Protein AF-A0A7K4N5X1-F1 (afdb_monomer)

Nearest PDB structures (foldseek):
  1wi0-assembly1_A  TM=3.690E-01  e=5.013E+00  Mus musculus

Foldseek 3Di:
DDPVPDDPDPDDDDAPAWWFWFDDD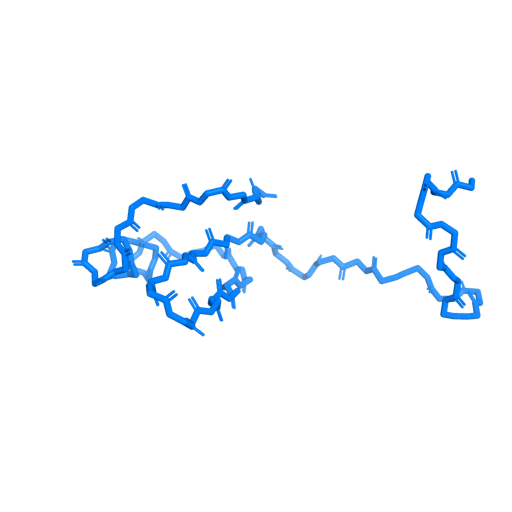PDIDIDGHDDVVVQVVCCVVGNHTDDID

Radius of gyration: 13.55 Å; Cα contacts (8 Å, |Δi|>4): 54; chains: 1; bounding box: 19×30×32 Å

pLDDT: mean 85.07, std 16.27, range [41.62, 97.81]

Organism: NCBI:txid2511932

Sequence (53 aa):
MASDGSSIGTSMPFWVGDPYFYYKEKIIVLFVGDNPVIEELLESVLGSQFAGR

Mean predicted aligned error: 8.22 Å

Solvent-accessible surface area (backbone atoms only — not comparable to full-atom values): 3489 Å² total; per-residue (Å²): 135,67,99,80,76,81,70,69,70,95,54,79,89,74,76,96,38,41,36,44,28,32,60,47,101,91,46,79,46,80,47,71,45,90,51,70,72,57,50,53,52,46,34,75,73,44,42,72,68,80,47,77,96

Structure (mmCIF, N/CA/C/O backbone):
data_AF-A0A7K4N5X1-F1
#
_entry.id   AF-A0A7K4N5X1-F1
#
loop_
_atom_site.group_PDB
_atom_site.id
_atom_site.type_symbol
_atom_site.label_atom_id
_atom_site.label_alt_id
_atom_site.label_comp_id
_atom_site.label_asym_id
_atom_site.label_entity_id
_atom_site.label_seq_id
_atom_site.pdbx_PDB_ins_code
_atom_site.Cartn_x
_atom_site.Cartn_y
_atom_site.Cartn_z
_atom_site.occupancy
_atom_site.B_iso_or_equiv
_atom_site.auth_seq_id
_atom_site.auth_comp_id
_atom_site.auth_asym_id
_atom_site.auth_atom_id
_atom_site.pdbx_PDB_model_num
ATOM 1 N N . MET A 1 1 ? -8.528 11.689 -23.004 1.00 41.62 1 MET A N 1
ATOM 2 C CA . MET A 1 1 ? -8.764 12.599 -21.866 1.00 41.62 1 MET A CA 1
ATOM 3 C C . MET A 1 1 ? -9.184 11.716 -20.710 1.00 41.62 1 MET A C 1
ATOM 5 O O . MET A 1 1 ? -10.120 10.951 -20.902 1.00 41.62 1 MET A O 1
ATOM 9 N N . ALA A 1 2 ? -8.432 11.699 -19.611 1.00 45.34 2 ALA A N 1
ATOM 10 C CA . ALA A 1 2 ? -8.800 10.915 -18.434 1.00 45.34 2 ALA A CA 1
ATOM 11 C C . ALA A 1 2 ? -9.847 11.691 -17.623 1.00 45.34 2 ALA A C 1
ATOM 13 O O . ALA A 1 2 ? -9.835 12.923 -17.607 1.00 45.34 2 ALA A O 1
ATOM 14 N N . SER A 1 3 ? -10.783 10.976 -17.007 1.00 66.50 3 SER A N 1
ATOM 15 C CA . SER A 1 3 ? -11.978 11.525 -16.349 1.00 66.50 3 SER A CA 1
ATOM 16 C C . SER A 1 3 ? -11.689 12.374 -15.098 1.00 66.50 3 SER A C 1
ATOM 18 O O . SER A 1 3 ? -12.619 12.904 -14.500 1.00 66.50 3 SER A O 1
ATOM 20 N N . ASP A 1 4 ? -10.420 12.505 -14.711 1.00 66.38 4 ASP A N 1
ATOM 21 C CA . ASP A 1 4 ? -9.906 13.259 -13.563 1.00 66.38 4 ASP A CA 1
ATOM 22 C C . ASP A 1 4 ? -9.176 14.563 -13.956 1.00 66.38 4 ASP A C 1
ATOM 24 O O . ASP A 1 4 ? -8.777 15.336 -13.088 1.00 66.38 4 ASP A O 1
ATOM 28 N N . GLY A 1 5 ? -9.019 14.840 -15.257 1.00 53.34 5 GLY A N 1
ATOM 29 C CA . GLY A 1 5 ? -8.576 16.140 -15.767 1.00 53.34 5 GLY A CA 1
ATOM 30 C C . GLY A 1 5 ? -7.129 16.538 -15.453 1.00 53.34 5 GLY A C 1
ATOM 31 O O . GLY A 1 5 ? -6.776 17.695 -15.683 1.00 53.34 5 GLY A O 1
ATOM 32 N N . SER A 1 6 ? -6.275 15.631 -14.969 1.00 59.09 6 SER A N 1
ATOM 33 C CA . SER A 1 6 ? -4.870 15.960 -14.712 1.00 59.09 6 SER A CA 1
ATOM 34 C C . SER A 1 6 ? -3.975 15.634 -15.918 1.00 59.09 6 SER A C 1
ATOM 36 O O . SER A 1 6 ? -4.036 14.557 -16.506 1.00 59.09 6 SER A O 1
ATOM 38 N N . SER A 1 7 ? -3.141 16.597 -16.318 1.00 56.12 7 SER A N 1
ATOM 39 C CA . SER A 1 7 ? -2.096 16.427 -17.334 1.00 56.12 7 SER A CA 1
ATOM 40 C C . SER A 1 7 ? -0.765 16.926 -16.775 1.00 56.12 7 SER A C 1
ATOM 42 O O . SER A 1 7 ? -0.593 18.130 -16.576 1.00 56.12 7 SER A O 1
ATOM 44 N N . ILE A 1 8 ? 0.188 16.022 -16.540 1.00 55.53 8 ILE A N 1
ATOM 45 C CA . ILE A 1 8 ? 1.572 16.360 -16.174 1.00 55.53 8 ILE A CA 1
ATOM 46 C C . ILE A 1 8 ? 2.356 16.607 -17.477 1.00 55.53 8 ILE A C 1
ATOM 48 O O . ILE A 1 8 ? 3.184 15.804 -17.893 1.00 55.53 8 ILE A O 1
ATOM 52 N N . GLY A 1 9 ? 2.028 17.680 -18.208 1.00 64.44 9 GLY A N 1
ATOM 53 C CA . GLY A 1 9 ? 2.544 17.878 -19.574 1.00 64.44 9 GLY A CA 1
ATOM 54 C C . GLY A 1 9 ? 2.230 16.689 -20.505 1.00 64.44 9 GLY A C 1
ATOM 55 O O . GLY A 1 9 ? 1.31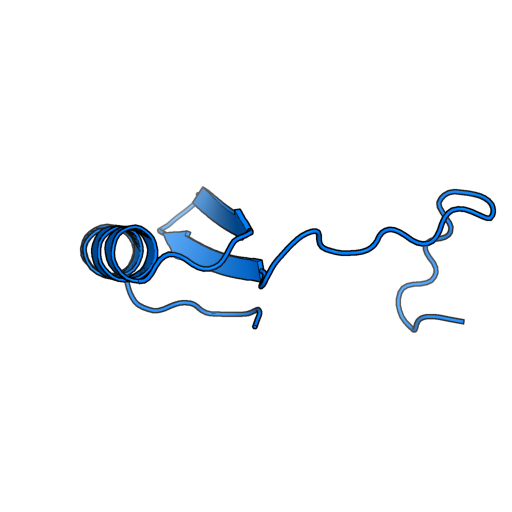5 15.914 -20.243 1.00 64.44 9 GLY A O 1
ATOM 56 N N . THR A 1 10 ? 2.982 16.510 -21.597 1.00 60.50 10 THR A N 1
ATOM 57 C CA . THR A 1 10 ? 2.840 15.347 -22.508 1.00 60.50 10 THR A CA 1
ATOM 58 C C . THR A 1 10 ? 3.305 14.018 -21.899 1.00 60.50 10 THR A C 1
ATOM 60 O O . THR A 1 10 ? 3.295 12.997 -22.586 1.00 60.50 10 THR A O 1
ATOM 63 N N . SER A 1 11 ? 3.736 14.006 -20.639 1.00 61.66 11 SER A N 1
ATOM 64 C CA . SER A 1 11 ? 4.226 12.805 -19.974 1.00 61.66 11 SER A CA 1
ATOM 65 C C . SER A 1 11 ? 3.055 12.051 -19.357 1.00 61.66 11 SER A C 1
ATOM 67 O O . SER A 1 11 ? 2.456 12.494 -18.380 1.00 61.66 11 SER A O 1
ATOM 69 N N . MET A 1 12 ? 2.725 10.898 -19.935 1.00 67.00 12 MET A N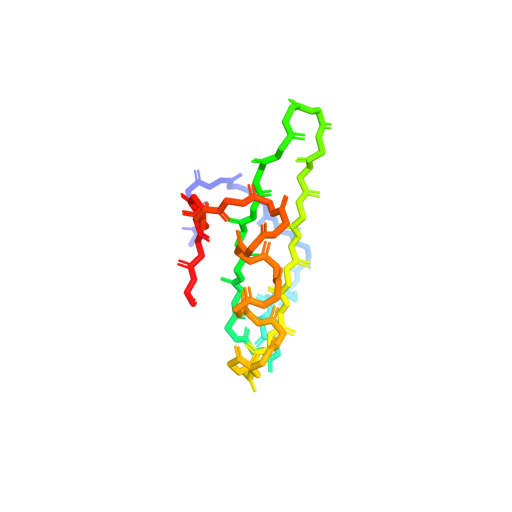 1
ATOM 70 C CA . MET A 1 12 ? 1.794 9.946 -19.337 1.00 67.00 12 MET A CA 1
ATOM 71 C C . MET A 1 12 ? 2.552 9.132 -18.278 1.00 67.00 12 MET A C 1
ATOM 73 O O . MET A 1 12 ? 3.462 8.387 -18.652 1.00 67.00 12 MET A O 1
ATOM 77 N N . PRO A 1 13 ? 2.240 9.271 -16.976 1.00 71.31 13 PRO A N 1
ATOM 78 C CA . PRO A 1 13 ? 2.821 8.400 -15.968 1.00 71.31 13 PRO A CA 1
ATOM 79 C C . PRO A 1 13 ? 2.347 6.966 -16.222 1.00 71.31 13 PRO A C 1
ATOM 81 O O . PRO A 1 13 ? 1.157 6.719 -16.414 1.00 71.31 13 PRO A O 1
ATOM 84 N N . PHE A 1 14 ? 3.291 6.033 -16.244 1.00 77.31 14 PHE A N 1
ATOM 85 C CA . PHE A 1 14 ? 3.022 4.603 -16.315 1.00 77.31 14 PHE A CA 1
ATOM 86 C C . PHE A 1 14 ? 3.560 3.938 -15.052 1.00 77.31 14 PHE A C 1
ATOM 88 O O . PHE A 1 14 ? 4.555 4.387 -14.476 1.00 77.31 14 PHE A O 1
ATOM 95 N N . TRP A 1 15 ? 2.898 2.871 -14.618 1.00 83.56 15 TRP A N 1
ATOM 96 C CA . TRP A 1 15 ? 3.401 2.057 -13.525 1.00 83.56 15 TRP A CA 1
ATOM 97 C C . TRP A 1 15 ? 4.550 1.183 -14.020 1.00 83.56 15 TRP A C 1
ATOM 99 O O . TRP A 1 15 ? 4.485 0.611 -15.106 1.00 83.56 15 TRP A O 1
ATOM 109 N N . VAL A 1 16 ? 5.614 1.087 -13.225 1.00 86.56 16 VAL A N 1
ATOM 110 C CA . VAL A 1 16 ? 6.750 0.194 -13.516 1.00 86.56 16 VAL A CA 1
ATOM 111 C C . VAL A 1 16 ? 6.468 -1.264 -13.125 1.00 86.56 16 VAL A C 1
ATOM 113 O O . VAL A 1 16 ? 7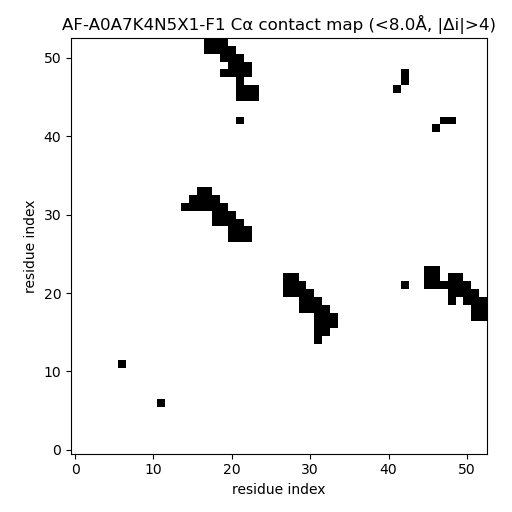.272 -2.139 -13.426 1.00 86.56 16 VAL A O 1
ATOM 116 N N . GLY A 1 17 ? 5.337 -1.508 -12.465 1.00 88.88 17 GLY A N 1
ATOM 117 C CA . GLY A 1 17 ? 4.819 -2.803 -12.041 1.00 88.88 17 GLY A CA 1
ATOM 118 C C . GLY A 1 17 ? 3.400 -2.637 -11.502 1.00 88.88 17 GLY A C 1
ATOM 119 O O . GLY A 1 17 ? 2.877 -1.524 -11.486 1.00 88.88 17 GLY A O 1
ATOM 120 N N . ASP A 1 18 ? 2.804 -3.725 -11.051 1.00 92.81 18 ASP A N 1
ATOM 121 C CA . ASP A 1 18 ? 1.425 -3.767 -10.573 1.00 92.81 18 ASP A CA 1
ATOM 122 C C . ASP A 1 18 ? 1.257 -2.897 -9.303 1.00 92.81 18 ASP A C 1
ATOM 124 O O . ASP A 1 18 ? 2.028 -3.044 -8.345 1.00 92.81 18 ASP A O 1
ATOM 128 N N . PRO A 1 19 ? 0.353 -1.894 -9.285 1.00 93.88 19 PRO A N 1
ATOM 129 C CA . PRO A 1 19 ? 0.098 -1.077 -8.102 1.00 93.88 19 PRO A CA 1
ATOM 130 C C . PRO A 1 19 ? -0.860 -1.769 -7.119 1.00 93.88 19 PRO A C 1
ATOM 132 O O . PRO A 1 19 ? -1.984 -2.090 -7.481 1.00 93.88 19 PRO A O 1
ATOM 135 N N . TYR A 1 20 ? -0.479 -1.866 -5.846 1.00 96.12 20 TYR A N 1
ATOM 136 C CA . TYR A 1 20 ? -1.278 -2.405 -4.739 1.00 96.12 20 TYR A CA 1
ATOM 137 C C . TYR A 1 20 ? -1.522 -1.313 -3.696 1.00 96.12 20 TYR A C 1
ATOM 139 O O . TYR A 1 20 ? -0.570 -0.747 -3.143 1.00 96.12 20 TYR A O 1
ATOM 147 N N . PHE A 1 21 ? -2.789 -1.011 -3.404 1.00 96.62 21 PHE A N 1
ATOM 148 C CA . PHE A 1 21 ? -3.161 0.034 -2.450 1.00 96.62 21 PHE A CA 1
ATOM 149 C C . PHE A 1 21 ? -3.730 -0.562 -1.165 1.00 96.62 21 PHE A C 1
ATOM 151 O O . PHE A 1 21 ? -4.728 -1.284 -1.180 1.00 96.62 21 PHE A O 1
ATOM 158 N N . TYR A 1 22 ? -3.152 -0.161 -0.036 1.00 97.25 22 TYR A N 1
ATOM 159 C CA . TYR A 1 22 ? -3.585 -0.545 1.304 1.00 97.25 22 TYR A CA 1
ATOM 160 C C . TYR A 1 22 ? -3.971 0.686 2.115 1.00 97.25 22 TYR A C 1
ATOM 162 O O . TYR A 1 22 ? -3.408 1.773 1.947 1.00 97.25 22 TYR A O 1
ATOM 170 N N . TYR A 1 23 ? -4.915 0.509 3.032 1.00 96.62 23 TYR A N 1
ATOM 171 C CA . TYR A 1 23 ? -5.360 1.560 3.934 1.00 96.62 23 TYR A CA 1
ATOM 172 C C . TYR A 1 23 ? -5.448 1.023 5.356 1.00 96.62 23 TYR A C 1
ATOM 174 O O . TYR A 1 23 ? -6.140 0.041 5.615 1.00 96.62 23 TYR A O 1
ATOM 182 N N . LYS A 1 24 ? -4.772 1.699 6.287 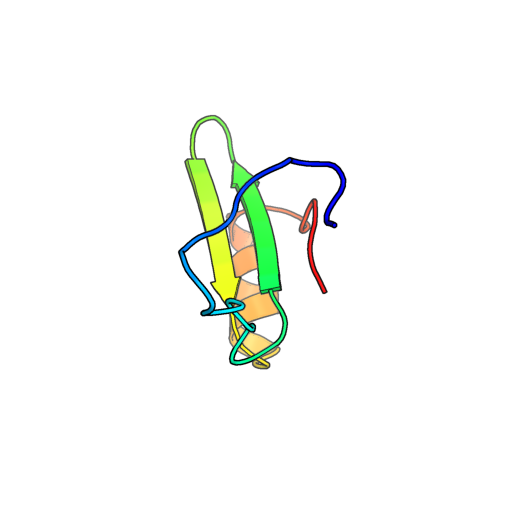1.00 95.50 24 LYS A N 1
ATOM 183 C CA . LYS A 1 24 ? -4.852 1.397 7.71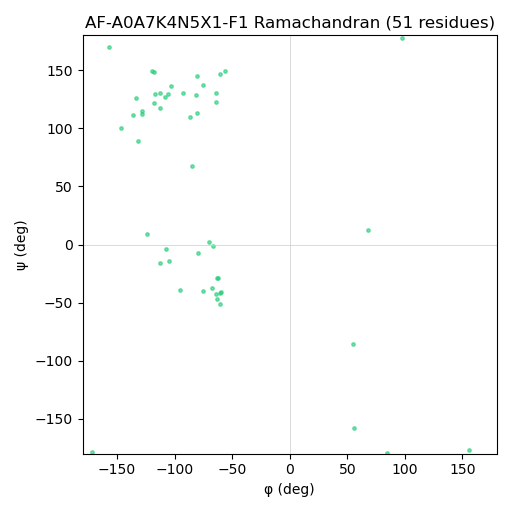6 1.00 95.50 24 LYS A CA 1
ATOM 184 C C . LYS A 1 24 ? -4.982 2.690 8.506 1.00 95.50 24 LYS A C 1
ATOM 186 O O . LYS A 1 24 ? -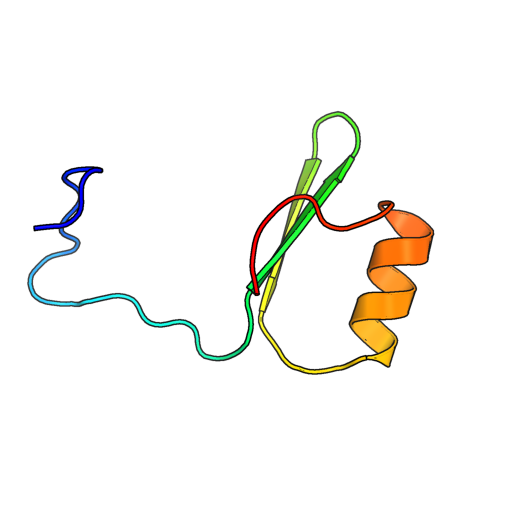4.050 3.488 8.573 1.00 95.50 24 LYS A O 1
ATOM 191 N N . GLU A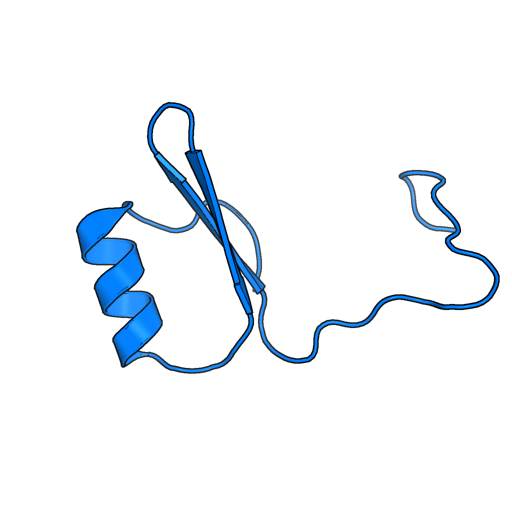 1 25 ? -6.154 2.887 9.106 1.00 94.25 25 GLU A N 1
ATOM 192 C CA . GLU A 1 25 ? -6.521 4.048 9.928 1.00 94.25 25 GLU A CA 1
ATOM 193 C C . GLU A 1 25 ? -6.345 5.411 9.240 1.00 94.25 25 GLU A C 1
ATOM 195 O O . GLU A 1 25 ? -7.296 5.974 8.716 1.00 94.25 25 GLU A O 1
ATOM 200 N N . LYS A 1 26 ? -5.150 5.999 9.279 1.00 96.00 26 LYS A N 1
ATOM 201 C CA . LYS A 1 26 ? -4.844 7.308 8.676 1.00 96.00 26 LYS A CA 1
ATOM 202 C C . LYS A 1 26 ? -3.683 7.230 7.685 1.00 96.00 26 LYS A C 1
ATOM 204 O O . LYS A 1 26 ? -3.188 8.264 7.248 1.00 96.00 26 LYS A O 1
ATOM 209 N N . ILE A 1 27 ? -3.245 6.016 7.354 1.00 96.31 27 ILE A N 1
ATOM 210 C CA . ILE A 1 27 ? -2.119 5.742 6.468 1.00 96.31 27 ILE A CA 1
ATOM 211 C C . ILE A 1 27 ? -2.645 5.085 5.193 1.00 96.31 27 ILE A C 1
ATOM 213 O O . ILE A 1 27 ? -3.392 4.107 5.250 1.00 96.31 27 ILE A O 1
ATOM 217 N N . ILE A 1 28 ? -2.216 5.622 4.053 1.00 96.62 28 ILE A N 1
ATOM 218 C CA . ILE A 1 28 ? -2.352 4.999 2.736 1.00 96.62 28 ILE A CA 1
ATOM 219 C C . ILE A 1 28 ? -0.967 4.495 2.335 1.00 96.62 28 ILE A C 1
ATOM 221 O O . ILE A 1 28 ? 0.005 5.250 2.402 1.00 96.62 28 ILE A O 1
ATOM 225 N N . VAL A 1 29 ? -0.882 3.230 1.925 1.00 96.75 29 VAL A N 1
ATOM 226 C CA . VAL A 1 29 ? 0.347 2.608 1.421 1.00 96.75 29 VAL A CA 1
ATOM 227 C C . VAL A 1 29 ? 0.125 2.208 -0.031 1.00 96.75 29 VAL A C 1
ATOM 229 O O . VAL A 1 29 ? -0.860 1.547 -0.346 1.00 96.75 29 VAL A O 1
ATOM 232 N N . LEU A 1 30 ? 1.051 2.613 -0.896 1.00 96.12 30 LEU A N 1
ATOM 233 C CA . LEU A 1 30 ? 1.134 2.183 -2.287 1.00 96.12 30 LEU A CA 1
ATOM 234 C C . LEU A 1 30 ? 2.401 1.344 -2.448 1.00 96.12 30 LEU A C 1
ATOM 236 O O . LEU A 1 30 ? 3.508 1.852 -2.260 1.00 96.12 30 LEU A O 1
ATOM 240 N N . PHE A 1 31 ? 2.229 0.076 -2.800 1.00 95.44 31 PHE A N 1
ATOM 241 C CA . PHE A 1 31 ? 3.303 -0.797 -3.256 1.00 95.44 31 PHE A CA 1
ATOM 242 C C . PHE A 1 31 ? 3.211 -0.933 -4.778 1.00 95.44 31 PHE A C 1
ATOM 244 O O . PHE A 1 31 ? 2.115 -1.052 -5.309 1.00 95.44 31 PHE A O 1
ATOM 251 N N . VAL A 1 32 ? 4.340 -0.864 -5.484 1.00 95.19 32 VAL A N 1
ATOM 252 C CA . VAL A 1 32 ? 4.395 -1.017 -6.947 1.00 95.19 32 VAL A CA 1
ATOM 253 C C . VAL A 1 32 ? 5.450 -2.066 -7.268 1.00 95.19 32 VAL A C 1
ATOM 255 O O . VAL A 1 32 ? 6.631 -1.841 -6.994 1.00 95.19 32 VAL A O 1
ATOM 258 N N . GLY A 1 33 ? 5.037 -3.196 -7.832 1.00 93.50 33 GLY A N 1
ATOM 259 C CA . GLY A 1 33 ? 5.927 -4.315 -8.134 1.00 93.50 33 GLY A CA 1
ATOM 260 C C . GLY A 1 33 ? 5.183 -5.642 -8.216 1.00 93.50 33 GLY A C 1
ATOM 261 O O . GLY A 1 33 ? 3.974 -5.673 -8.091 1.00 93.50 33 GLY A O 1
ATOM 262 N N . ASP A 1 34 ? 5.919 -6.728 -8.419 1.00 92.00 34 ASP A N 1
ATOM 263 C CA . ASP A 1 34 ? 5.387 -8.095 -8.473 1.00 92.00 34 ASP A CA 1
ATOM 264 C C . ASP A 1 34 ? 6.282 -8.946 -7.567 1.00 92.00 34 ASP A C 1
ATOM 266 O O . ASP A 1 34 ? 7.374 -9.383 -7.950 1.00 92.00 34 ASP A O 1
ATOM 270 N N . ASN A 1 35 ? 5.917 -9.011 -6.286 1.00 95.06 35 ASN A N 1
ATOM 271 C CA . ASN A 1 35 ? 6.642 -9.814 -5.313 1.00 95.06 35 ASN A CA 1
ATOM 272 C C . ASN A 1 35 ? 5.652 -10.360 -4.279 1.00 95.06 35 ASN A C 1
ATOM 274 O O . ASN A 1 35 ? 5.348 -9.662 -3.302 1.00 95.06 35 ASN A O 1
ATOM 278 N N . PRO A 1 36 ? 5.243 -11.632 -4.418 1.00 94.12 36 PRO A N 1
ATOM 279 C CA . PRO A 1 36 ? 4.193 -12.205 -3.585 1.00 94.12 36 PRO A CA 1
ATOM 280 C C . PRO A 1 36 ? 4.573 -12.236 -2.101 1.00 94.12 36 PRO A C 1
ATOM 282 O O . PRO A 1 36 ? 3.713 -12.098 -1.242 1.00 94.12 36 PRO A O 1
ATOM 285 N N . VAL A 1 37 ? 5.868 -12.329 -1.767 1.00 97.81 37 VAL A N 1
ATOM 286 C CA . VAL A 1 37 ? 6.327 -12.309 -0.366 1.00 97.81 37 VAL A CA 1
ATOM 287 C C . VAL A 1 37 ? 6.083 -10.942 0.275 1.00 97.81 37 VAL A C 1
ATOM 289 O O . VAL A 1 37 ? 5.750 -10.854 1.456 1.00 97.81 37 VAL A O 1
ATOM 292 N N . ILE A 1 38 ? 6.267 -9.863 -0.488 1.00 96.19 38 ILE A N 1
ATOM 293 C CA . ILE A 1 38 ? 6.015 -8.504 -0.001 1.00 96.19 38 ILE A CA 1
ATOM 294 C C . ILE A 1 38 ? 4.514 -8.237 0.066 1.00 96.19 38 ILE A C 1
ATOM 296 O O . ILE A 1 38 ? 4.065 -7.642 1.040 1.00 96.19 38 ILE A O 1
ATOM 300 N N . GLU A 1 39 ? 3.744 -8.704 -0.913 1.00 95.00 39 GLU A N 1
ATOM 301 C CA . GLU A 1 39 ? 2.282 -8.593 -0.912 1.00 95.00 39 GLU A CA 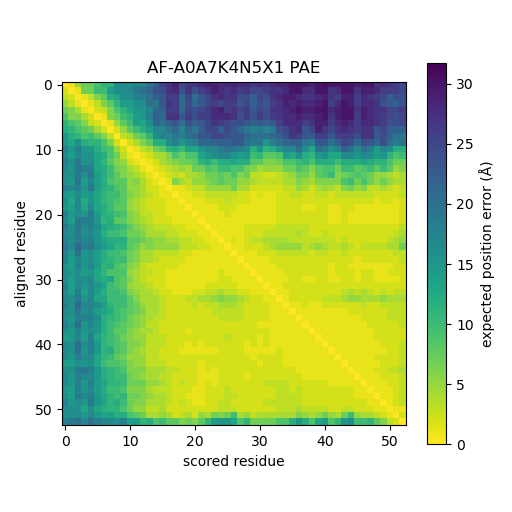1
ATOM 302 C C . GLU A 1 39 ? 1.667 -9.305 0.297 1.00 95.00 39 GLU A C 1
ATOM 304 O O . GLU A 1 39 ? 0.953 -8.674 1.072 1.00 95.00 39 GLU A O 1
ATOM 309 N N . GLU A 1 40 ? 2.029 -10.567 0.543 1.00 96.75 40 GLU A N 1
ATOM 310 C CA . GLU A 1 40 ? 1.565 -11.328 1.710 1.00 96.75 40 GLU A CA 1
ATOM 311 C C . GLU A 1 40 ? 1.964 -10.655 3.032 1.00 96.75 40 GLU A C 1
ATOM 313 O O . GLU A 1 40 ? 1.165 -10.570 3.971 1.00 96.75 40 GLU A O 1
ATOM 318 N N . LEU A 1 41 ? 3.192 -10.129 3.118 1.00 97.56 41 LEU A N 1
ATOM 319 C CA . LEU A 1 41 ? 3.646 -9.388 4.293 1.00 97.56 41 LEU A CA 1
ATOM 320 C C . LEU A 1 41 ? 2.816 -8.115 4.503 1.00 97.56 41 LEU A C 1
ATOM 322 O O . LEU A 1 41 ? 2.377 -7.854 5.626 1.00 97.56 41 LEU A O 1
ATOM 326 N N . LEU A 1 42 ? 2.589 -7.328 3.450 1.00 97.00 42 LEU A N 1
ATOM 327 C CA . LEU A 1 42 ? 1.793 -6.105 3.522 1.00 97.00 42 LEU A CA 1
ATOM 328 C C . LEU A 1 42 ? 0.344 -6.415 3.891 1.00 97.00 42 LEU A C 1
ATOM 330 O O . LEU A 1 42 ? -0.181 -5.755 4.785 1.00 97.00 42 LEU A O 1
ATOM 334 N N . GLU A 1 43 ? -0.267 -7.452 3.316 1.00 96.25 43 GLU A N 1
ATOM 335 C CA . GLU A 1 43 ? -1.611 -7.900 3.690 1.00 96.25 43 GLU A CA 1
ATOM 336 C C . GLU A 1 43 ? -1.689 -8.335 5.156 1.00 96.25 43 GLU A C 1
ATOM 338 O O . GLU A 1 43 ? -2.626 -7.962 5.866 1.00 96.25 43 GLU A O 1
ATOM 343 N N . SER A 1 44 ? -0.679 -9.052 5.660 1.00 97.62 44 SER A N 1
ATOM 344 C CA . SER A 1 44 ? -0.646 -9.487 7.063 1.00 97.62 44 SER A CA 1
ATOM 345 C C . SER A 1 44 ? -0.587 -8.319 8.059 1.00 97.62 44 SER A C 1
ATOM 347 O O . SER A 1 44 ? -1.087 -8.423 9.181 1.00 97.62 44 SER A O 1
ATOM 349 N N . VAL A 1 45 ? 0.006 -7.189 7.655 1.00 97.00 45 VAL A N 1
ATOM 350 C CA . VAL A 1 45 ? 0.187 -6.008 8.510 1.00 97.00 45 VAL A CA 1
ATOM 351 C C . VAL A 1 45 ? -0.934 -4.990 8.310 1.00 97.00 45 VAL A C 1
ATOM 353 O O . VAL A 1 45 ? -1.371 -4.362 9.280 1.00 97.00 45 VAL A O 1
ATOM 356 N N . LEU A 1 46 ? -1.389 -4.789 7.076 1.00 97.19 46 LEU A N 1
ATOM 357 C CA . LEU A 1 46 ? -2.282 -3.700 6.674 1.00 97.19 46 LEU A CA 1
ATOM 358 C C . LEU A 1 46 ? -3.725 -4.154 6.427 1.00 97.19 46 LEU A C 1
ATOM 360 O O . LEU A 1 46 ? -4.616 -3.308 6.414 1.00 97.19 46 LEU A O 1
ATOM 364 N N . GLY A 1 47 ? -3.963 -5.462 6.318 1.00 95.75 47 GLY A N 1
ATOM 365 C CA . GLY A 1 47 ? -5.212 -6.030 5.820 1.00 95.75 47 GLY A CA 1
ATOM 366 C C . GLY A 1 47 ? -5.220 -6.112 4.294 1.00 95.75 47 GLY A C 1
ATOM 367 O O . GLY A 1 47 ? -4.253 -5.737 3.634 1.00 95.75 47 GLY A O 1
ATOM 368 N N . SER A 1 48 ? -6.319 -6.605 3.728 1.00 95.81 48 SER A N 1
ATOM 369 C CA . SER A 1 48 ? -6.457 -6.755 2.277 1.00 95.81 48 SER A CA 1
ATOM 370 C C . SER A 1 48 ? -6.342 -5.419 1.545 1.00 95.81 48 SER A C 1
ATOM 372 O O . SER A 1 48 ? -6.803 -4.382 2.033 1.00 95.81 48 SER A O 1
ATOM 374 N N . GLN A 1 49 ? -5.774 -5.461 0.341 1.00 94.75 49 GLN A N 1
ATOM 375 C CA . GLN A 1 49 ? -5.774 -4.308 -0.554 1.00 94.75 49 GLN A CA 1
ATOM 376 C C . GLN A 1 49 ? -7.198 -3.796 -0.832 1.00 94.75 49 GLN A C 1
ATOM 378 O O . GLN A 1 49 ? -8.160 -4.567 -0.867 1.00 94.75 49 GLN A O 1
ATOM 383 N N . PHE A 1 50 ? -7.332 -2.487 -1.061 1.00 94.81 50 PHE A N 1
ATOM 384 C CA . PHE A 1 50 ? -8.620 -1.845 -1.356 1.00 94.81 50 PHE A CA 1
ATOM 385 C C . PHE A 1 50 ? -8.720 -1.292 -2.785 1.00 94.81 50 PHE A C 1
ATOM 387 O O . PHE A 1 50 ? -9.822 -0.979 -3.238 1.00 94.81 50 PHE A O 1
ATOM 394 N N . ALA A 1 51 ? -7.593 -1.146 -3.486 1.00 92.50 51 ALA A N 1
ATOM 395 C CA . ALA A 1 51 ? -7.526 -0.697 -4.874 1.00 92.50 51 ALA A CA 1
ATOM 396 C C . ALA A 1 51 ? -6.221 -1.167 -5.535 1.00 92.50 51 ALA A C 1
ATOM 398 O O . ALA A 1 51 ? -5.303 -1.612 -4.846 1.00 92.50 51 ALA A O 1
ATOM 399 N N . GLY A 1 52 ? -6.132 -0.992 -6.857 1.00 86.81 52 GLY A N 1
ATOM 400 C CA . GLY A 1 52 ? -4.962 -1.381 -7.644 1.00 86.81 52 GLY A CA 1
ATOM 401 C C . GLY A 1 52 ? -5.089 -2.735 -8.338 1.00 86.81 52 GLY A C 1
ATOM 402 O O . GLY A 1 52 ? -6.142 -3.376 -8.243 1.00 86.81 52 GLY A O 1
ATOM 403 N N . ARG A 1 53 ? -4.040 -3.063 -9.102 1.00 64.69 53 ARG A N 1
ATOM 404 C CA . ARG A 1 53 ? -3.727 -4.310 -9.808 1.00 64.69 53 ARG A CA 1
ATOM 405 C C . ARG A 1 53 ? -2.624 -4.053 -10.819 1.00 64.69 53 ARG A C 1
ATOM 407 O O . ARG A 1 53 ? -2.748 -3.062 -11.575 1.00 64.69 53 ARG A O 1
#

Secondary structure (DSSP, 8-state):
--TT----TT-----SS-EEEEEETTEEEEEES--HHHHHHHHHHH-S--EE-